Protein AF-A0A965GSY5-F1 (afdb_monomer_lite)

Structure (mmCIF, N/CA/C/O backbone):
data_AF-A0A965GSY5-F1
#
_entry.id   AF-A0A965GSY5-F1
#
loop_
_atom_site.group_PDB
_atom_site.id
_atom_site.type_symbol
_atom_site.label_atom_id
_atom_site.label_alt_id
_atom_site.label_comp_id
_atom_site.label_asym_id
_atom_site.label_entity_id
_atom_site.label_seq_id
_atom_site.pdbx_PDB_ins_code
_atom_site.Cartn_x
_atom_site.Cartn_y
_atom_site.Cartn_z
_atom_site.occupancy
_atom_site.B_iso_or_equiv
_atom_site.auth_seq_id
_atom_site.auth_comp_id
_atom_site.auth_asym_id
_atom_site.auth_atom_id
_atom_site.pdbx_PDB_model_num
ATOM 1 N N . MET A 1 1 ? -12.983 -4.222 7.622 1.00 85.00 1 MET A N 1
ATOM 2 C CA . MET A 1 1 ? -13.126 -3.992 9.078 1.00 85.00 1 MET A CA 1
ATOM 3 C C . MET A 1 1 ? -13.832 -5.185 9.680 1.00 85.00 1 MET A C 1
ATOM 5 O O . MET A 1 1 ? -14.889 -5.547 9.185 1.00 85.00 1 MET A O 1
ATOM 9 N N . ASN A 1 2 ? -13.262 -5.795 10.719 1.00 89.62 2 ASN A N 1
ATOM 10 C CA . ASN A 1 2 ? -13.856 -6.969 11.372 1.00 89.62 2 ASN A CA 1
ATOM 11 C C . ASN A 1 2 ? -14.249 -8.094 10.383 1.00 89.62 2 ASN A C 1
ATOM 13 O O . ASN A 1 2 ? -15.289 -8.724 10.544 1.00 89.62 2 ASN A O 1
ATOM 17 N N . GLY A 1 3 ? -13.448 -8.308 9.330 1.00 91.62 3 GLY A N 1
ATOM 18 C CA . GLY A 1 3 ? -13.709 -9.313 8.293 1.00 91.62 3 GLY A CA 1
ATOM 19 C C . GLY A 1 3 ? -14.702 -8.908 7.196 1.00 91.62 3 GLY A C 1
ATOM 20 O O . GLY A 1 3 ? -14.961 -9.715 6.313 1.00 91.62 3 GLY A O 1
ATOM 21 N N . VAL A 1 4 ? -15.246 -7.686 7.225 1.00 93.00 4 VAL A N 1
ATOM 22 C CA . VAL A 1 4 ? -16.201 -7.176 6.223 1.00 93.00 4 VAL A CA 1
ATOM 23 C C . VAL A 1 4 ? -15.617 -5.982 5.469 1.00 93.00 4 VAL A C 1
ATOM 25 O O . VAL A 1 4 ? -14.992 -5.104 6.075 1.00 93.00 4 VAL A O 1
ATOM 28 N N . ASP A 1 5 ? -15.837 -5.921 4.158 1.00 92.75 5 ASP A N 1
ATOM 29 C CA . ASP A 1 5 ? -15.392 -4.806 3.318 1.00 92.75 5 ASP A CA 1
ATOM 30 C C . ASP A 1 5 ? -16.098 -3.498 3.690 1.00 92.75 5 ASP A C 1
ATOM 32 O O . ASP A 1 5 ? -17.303 -3.459 3.946 1.00 92.75 5 ASP A O 1
ATOM 36 N N . VAL A 1 6 ? -15.338 -2.402 3.727 1.00 91.38 6 VAL A N 1
ATOM 37 C CA . VAL A 1 6 ? -15.888 -1.072 4.009 1.00 91.38 6 VAL A CA 1
ATOM 38 C C . VAL A 1 6 ? -16.242 -0.393 2.678 1.00 91.38 6 VAL A C 1
ATOM 40 O O . VAL A 1 6 ? -15.408 -0.354 1.772 1.00 91.38 6 VAL A O 1
ATOM 43 N N . PRO A 1 7 ? -17.460 0.156 2.512 1.00 92.38 7 PRO A N 1
ATOM 44 C CA . PRO A 1 7 ? -17.818 0.869 1.290 1.00 92.38 7 PRO A CA 1
ATOM 45 C C . PRO A 1 7 ? -16.882 2.051 0.998 1.00 92.38 7 PRO A C 1
ATOM 47 O O . PRO A 1 7 ? -16.433 2.737 1.914 1.00 92.38 7 PRO A O 1
ATOM 50 N N . ALA A 1 8 ? -16.631 2.313 -0.289 1.00 89.06 8 ALA A N 1
ATOM 51 C CA . ALA A 1 8 ? -15.800 3.420 -0.782 1.00 89.06 8 ALA A CA 1
ATOM 52 C C . ALA A 1 8 ? -14.333 3.435 -0.290 1.00 89.06 8 ALA A C 1
ATOM 54 O O . ALA A 1 8 ? -13.683 4.477 -0.329 1.00 89.06 8 ALA A O 1
ATOM 55 N N . THR A 1 9 ? -13.779 2.286 0.118 1.00 90.25 9 THR A N 1
ATOM 56 C CA . THR A 1 9 ? -12.356 2.163 0.499 1.00 90.25 9 THR A CA 1
ATOM 57 C C . THR A 1 9 ? -11.507 1.396 -0.515 1.00 90.25 9 THR A C 1
ATOM 59 O O . THR A 1 9 ? -10.411 0.958 -0.183 1.00 90.25 9 THR A O 1
ATOM 62 N N . ASN A 1 10 ? -11.988 1.218 -1.748 1.00 91.81 10 ASN A N 1
ATOM 63 C CA . ASN A 1 10 ? -11.207 0.611 -2.824 1.00 91.81 10 ASN A CA 1
ATOM 64 C C . ASN A 1 10 ? -10.457 1.693 -3.613 1.00 91.81 10 ASN A C 1
ATOM 66 O O . ASN A 1 10 ? -11.086 2.560 -4.219 1.00 91.81 10 ASN A O 1
ATOM 70 N N . GLY A 1 11 ? -9.125 1.642 -3.594 1.00 89.44 11 GLY A N 1
ATOM 71 C CA . GLY A 1 11 ? -8.256 2.512 -4.380 1.00 89.44 11 GLY A CA 1
ATOM 72 C C . GLY A 1 11 ? -7.532 1.716 -5.461 1.00 89.44 11 GLY A C 1
ATOM 73 O O . G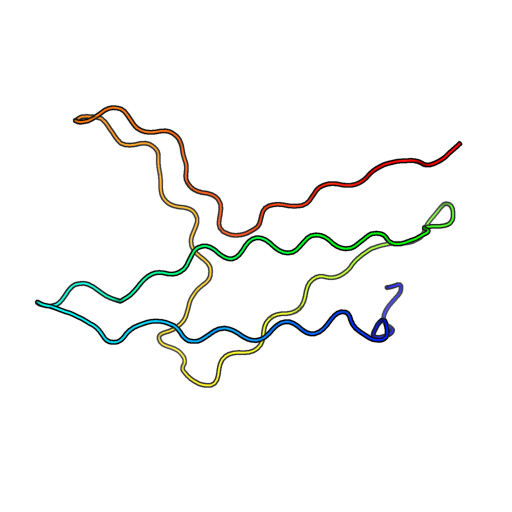LY A 1 11 ? -6.950 0.675 -5.175 1.00 89.44 11 GLY A O 1
ATOM 74 N N . GLN A 1 12 ? -7.538 2.220 -6.695 1.00 91.56 12 GLN A N 1
ATOM 75 C CA . GLN A 1 12 ? -6.829 1.606 -7.818 1.00 91.56 12 GLN A CA 1
ATOM 76 C C . GLN A 1 12 ? -5.705 2.516 -8.303 1.00 91.56 12 GLN A C 1
ATOM 78 O O . GLN A 1 12 ? -5.871 3.731 -8.411 1.00 91.56 12 GLN A O 1
ATOM 83 N N . ILE A 1 13 ? -4.558 1.913 -8.598 1.00 90.00 13 ILE A N 1
ATOM 84 C CA . ILE A 1 13 ? -3.376 2.579 -9.144 1.00 90.00 13 ILE A CA 1
ATOM 85 C C . ILE A 1 13 ? -2.783 1.713 -10.253 1.00 90.00 13 ILE A C 1
ATOM 87 O O . ILE A 1 13 ? -2.950 0.496 -10.263 1.00 90.00 13 ILE A O 1
ATOM 91 N N . THR A 1 14 ? -2.067 2.336 -11.183 1.00 91.06 14 THR A N 1
ATOM 92 C CA . THR A 1 14 ? -1.274 1.629 -12.194 1.00 91.06 14 THR A CA 1
ATOM 93 C C . THR A 1 14 ? 0.203 1.794 -11.870 1.00 91.06 14 THR A C 1
ATOM 95 O O . THR A 1 14 ? 0.674 2.915 -11.678 1.00 91.06 14 THR A O 1
ATOM 98 N N . VAL A 1 15 ? 0.941 0.684 -11.826 1.00 89.19 15 VAL A N 1
ATOM 99 C CA . VAL A 1 15 ? 2.404 0.720 -11.722 1.00 89.19 15 VAL A CA 1
ATOM 100 C C . VAL A 1 15 ? 2.975 1.049 -13.107 1.00 89.19 15 VAL A C 1
ATOM 102 O O . VAL A 1 15 ? 2.615 0.374 -14.074 1.00 89.19 15 VAL A O 1
ATOM 105 N N . PRO A 1 16 ? 3.841 2.071 -13.242 1.00 90.06 16 PRO A N 1
ATOM 106 C CA . PRO A 1 16 ? 4.454 2.406 -14.522 1.00 90.06 16 PRO A CA 1
ATOM 107 C C . PRO A 1 16 ? 5.231 1.229 -15.120 1.00 90.06 16 PRO A C 1
ATOM 109 O O . PRO A 1 16 ? 5.787 0.398 -14.400 1.00 90.06 16 PRO A O 1
ATOM 112 N N . ALA A 1 17 ? 5.323 1.185 -16.449 1.00 90.44 17 ALA A N 1
ATOM 113 C CA . ALA A 1 17 ? 6.154 0.199 -17.127 1.00 90.44 17 ALA A CA 1
ATOM 114 C C . ALA A 1 17 ? 7.637 0.340 -16.732 1.00 90.44 17 ALA A C 1
ATOM 116 O O . ALA A 1 17 ? 8.123 1.426 -16.410 1.00 90.44 17 ALA A O 1
ATOM 117 N N . THR A 1 18 ? 8.363 -0.775 -16.806 1.00 90.19 18 THR A N 1
ATOM 118 C CA . THR A 1 18 ? 9.814 -0.812 -16.578 1.00 90.19 18 THR A CA 1
ATOM 119 C C . THR A 1 18 ? 10.528 0.089 -17.586 1.00 90.19 18 THR A C 1
ATOM 121 O O . THR A 1 18 ? 10.254 0.022 -18.785 1.00 90.19 18 THR A O 1
ATOM 124 N N . ARG A 1 19 ? 11.494 0.890 -17.123 1.00 89.94 19 ARG A N 1
ATOM 125 C CA . ARG A 1 19 ? 12.344 1.722 -17.987 1.00 89.94 19 ARG A CA 1
ATOM 126 C C . ARG A 1 19 ? 13.808 1.408 -17.717 1.00 89.94 19 ARG A C 1
ATOM 128 O O . ARG A 1 19 ? 14.245 1.479 -16.578 1.00 89.94 19 ARG A O 1
ATOM 135 N N . ALA A 1 20 ? 14.568 1.095 -18.770 1.00 92.00 20 ALA A N 1
ATOM 136 C CA . ALA A 1 20 ? 16.001 0.784 -18.675 1.00 92.00 20 ALA A CA 1
ATOM 137 C C . ALA A 1 20 ? 16.322 -0.293 -17.612 1.00 92.00 20 ALA A C 1
ATOM 139 O O . ALA A 1 20 ? 17.222 -0.119 -16.799 1.00 92.00 20 ALA A O 1
ATOM 140 N N . ALA A 1 21 ? 15.545 -1.384 -17.610 1.00 90.94 21 ALA A N 1
ATOM 141 C CA . ALA A 1 21 ? 15.623 -2.485 -16.640 1.00 90.94 21 ALA A CA 1
ATOM 142 C C . ALA A 1 21 ? 15.327 -2.116 -15.170 1.00 90.94 21 ALA A C 1
ATOM 144 O O . ALA A 1 21 ? 15.477 -2.962 -14.293 1.00 90.94 21 ALA A O 1
ATOM 145 N N . ILE A 1 22 ? 14.857 -0.896 -14.893 1.00 90.00 22 ILE A N 1
ATOM 146 C CA . ILE A 1 22 ? 14.400 -0.477 -13.566 1.00 90.00 22 ILE A CA 1
ATOM 147 C C . ILE A 1 22 ? 12.878 -0.661 -13.506 1.00 90.00 22 ILE A C 1
ATOM 149 O O . ILE A 1 22 ? 12.168 -0.011 -14.288 1.00 90.00 22 ILE A O 1
ATOM 153 N N . PRO A 1 23 ? 12.361 -1.545 -12.629 1.00 90.69 23 PRO A N 1
ATOM 154 C CA . PRO A 1 23 ? 10.926 -1.698 -12.433 1.00 90.69 23 PRO A CA 1
ATOM 155 C C . PRO A 1 23 ? 10.277 -0.365 -12.059 1.00 90.69 23 PRO A C 1
ATOM 157 O O . PRO A 1 23 ? 10.844 0.421 -11.298 1.00 90.69 23 PRO A O 1
ATOM 160 N N . GLY A 1 24 ? 9.083 -0.108 -12.590 1.00 91.31 24 GLY A N 1
ATOM 161 C CA . GLY A 1 24 ? 8.297 1.039 -12.156 1.00 91.31 24 GLY A CA 1
ATOM 162 C C . GLY A 1 24 ? 7.938 0.909 -10.678 1.00 91.31 24 GLY A C 1
ATOM 163 O O . GLY A 1 24 ? 7.644 -0.181 -10.191 1.00 91.31 24 GLY A O 1
ATOM 164 N N . ALA A 1 25 ? 7.950 2.032 -9.971 1.00 89.31 25 ALA A N 1
ATOM 165 C CA . ALA A 1 25 ? 7.544 2.111 -8.577 1.00 89.31 25 ALA A CA 1
ATOM 166 C C . ALA A 1 25 ? 6.443 3.159 -8.429 1.00 89.31 25 ALA A C 1
ATOM 168 O O . ALA A 1 25 ? 6.408 4.156 -9.154 1.00 89.31 25 ALA A O 1
ATOM 169 N N . TYR A 1 26 ? 5.545 2.929 -7.478 1.00 87.62 26 TYR A N 1
ATOM 170 C CA . TYR A 1 26 ? 4.502 3.872 -7.115 1.00 87.62 26 TYR A CA 1
ATOM 171 C C . TYR A 1 26 ? 4.350 3.871 -5.598 1.00 87.62 26 TYR A C 1
ATOM 173 O O . TYR A 1 26 ? 4.220 2.809 -4.994 1.00 87.62 26 TYR A O 1
ATOM 181 N N . LEU A 1 27 ? 4.363 5.056 -4.990 1.00 84.62 27 LEU A N 1
ATOM 182 C CA . LEU A 1 27 ? 4.066 5.222 -3.572 1.00 84.62 27 LEU A CA 1
ATOM 183 C C . LEU A 1 27 ? 2.655 5.785 -3.448 1.00 84.62 27 LEU A C 1
ATOM 185 O O . LEU A 1 27 ? 2.432 6.978 -3.649 1.00 84.62 27 LEU A O 1
ATOM 189 N N . ALA A 1 28 ? 1.698 4.915 -3.145 1.00 80.75 28 ALA A N 1
ATOM 190 C CA . ALA A 1 28 ? 0.338 5.350 -2.886 1.00 80.75 28 ALA A CA 1
ATOM 191 C C . ALA A 1 28 ? 0.202 5.884 -1.460 1.00 80.75 28 ALA A C 1
ATOM 193 O O . ALA A 1 28 ? 0.688 5.282 -0.504 1.00 80.75 28 ALA A O 1
ATOM 194 N N . ALA A 1 29 ? -0.517 6.995 -1.326 1.00 79.69 29 ALA A N 1
ATOM 195 C CA . ALA A 1 29 ? -0.956 7.523 -0.046 1.00 79.69 29 ALA A CA 1
ATOM 196 C C . ALA A 1 29 ? -2.486 7.535 -0.031 1.00 79.69 29 ALA A C 1
ATOM 198 O O . ALA A 1 29 ? -3.117 8.361 -0.693 1.00 79.69 29 ALA A O 1
ATOM 199 N N . TRP A 1 30 ? -3.084 6.612 0.720 1.00 79.94 30 TRP A N 1
ATOM 200 C CA . TRP A 1 30 ? -4.529 6.557 0.918 1.00 79.94 30 TRP A CA 1
ATOM 201 C C . TRP A 1 30 ? -4.868 6.957 2.347 1.00 79.94 30 TRP A C 1
ATOM 203 O O . TRP A 1 30 ? -4.341 6.393 3.303 1.00 79.94 30 TRP A O 1
ATOM 213 N N . ASN A 1 31 ? -5.764 7.932 2.490 1.00 82.12 31 ASN A N 1
ATOM 214 C CA . ASN A 1 31 ? -6.245 8.388 3.787 1.00 82.12 31 ASN A CA 1
ATOM 215 C C . ASN A 1 31 ? -7.713 7.990 3.933 1.00 82.12 31 ASN A C 1
ATOM 217 O O . ASN A 1 31 ? -8.571 8.515 3.225 1.00 82.12 31 ASN A O 1
ATOM 221 N N . TYR A 1 32 ? -7.995 7.077 4.862 1.00 81.50 32 TYR A N 1
ATOM 222 C CA . TYR A 1 32 ? -9.352 6.652 5.192 1.00 81.50 32 TYR A CA 1
ATOM 223 C C . TYR A 1 32 ? -9.695 7.093 6.613 1.00 81.50 32 TYR A C 1
ATOM 225 O O . TYR A 1 32 ? -8.993 6.756 7.564 1.00 81.50 32 TYR A O 1
ATOM 233 N N . MET A 1 33 ? -10.793 7.830 6.767 1.00 80.81 33 MET A N 1
ATOM 234 C CA . MET A 1 33 ? -11.334 8.185 8.078 1.00 80.81 33 MET A CA 1
ATOM 235 C C . MET A 1 33 ? -12.433 7.193 8.454 1.00 80.81 33 MET A C 1
ATOM 237 O O . MET A 1 33 ? -13.556 7.283 7.963 1.00 80.81 33 MET A O 1
ATOM 241 N N . LEU A 1 34 ? -12.096 6.235 9.318 1.00 81.44 34 LEU A N 1
ATOM 242 C CA . LEU A 1 34 ? -13.002 5.183 9.779 1.00 81.44 34 LEU A CA 1
ATOM 243 C C . LEU A 1 34 ? -13.291 5.349 11.274 1.00 81.44 34 LEU A C 1
ATOM 245 O O . LEU A 1 34 ? -12.387 5.627 12.059 1.00 81.44 34 LEU A O 1
ATOM 249 N N . ARG A 1 35 ? -14.550 5.151 11.683 1.00 80.88 35 ARG A N 1
ATOM 250 C CA . ARG A 1 35 ? -14.924 5.089 13.103 1.00 80.88 35 ARG A CA 1
ATOM 251 C C . ARG A 1 35 ? -14.758 3.660 13.602 1.00 80.88 35 ARG A C 1
ATOM 253 O O . ARG A 1 35 ? -15.373 2.750 13.056 1.00 80.88 35 ARG A O 1
ATOM 260 N N . LEU A 1 36 ? -13.950 3.483 14.642 1.00 80.88 36 LEU A N 1
ATOM 261 C CA . LEU A 1 36 ? -13.673 2.182 15.246 1.00 80.88 36 LEU A CA 1
ATOM 262 C C . LEU A 1 36 ? -14.275 2.123 16.651 1.00 80.88 36 LEU A C 1
ATOM 264 O O . LEU A 1 36 ? -14.127 3.063 17.430 1.00 80.88 36 LEU A O 1
ATOM 268 N N . SER A 1 37 ? -14.930 1.012 16.982 1.00 83.69 37 SER A N 1
ATOM 269 C CA . SER A 1 37 ? -15.290 0.680 18.363 1.00 83.69 37 SER A CA 1
ATOM 270 C C . SER A 1 37 ? -14.143 -0.059 19.056 1.00 83.69 37 SER A C 1
ATOM 272 O O . SER A 1 37 ? -13.273 -0.641 18.400 1.00 83.69 37 SER A O 1
ATOM 274 N N . ALA A 1 38 ? -14.147 -0.068 20.392 1.00 84.19 38 ALA A N 1
ATOM 275 C CA . ALA A 1 38 ? -13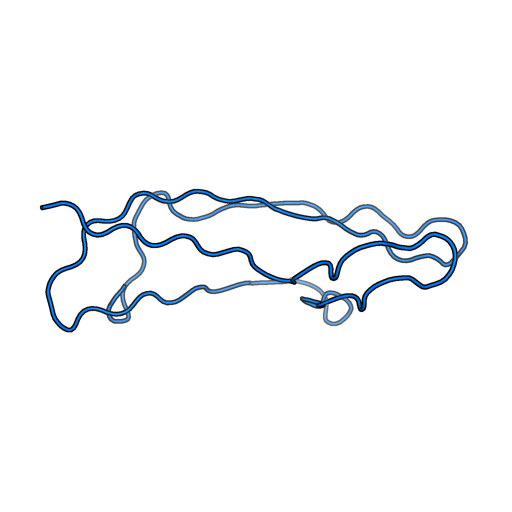.195 -0.858 21.167 1.00 84.19 38 ALA A CA 1
ATOM 276 C C . ALA A 1 38 ? -13.242 -2.339 20.744 1.00 84.19 38 ALA A C 1
ATOM 278 O O . ALA A 1 38 ? -14.319 -2.915 20.596 1.00 84.19 38 ALA A O 1
ATOM 279 N N . GLY A 1 39 ? -12.067 -2.936 20.526 1.00 85.38 39 GLY A N 1
ATOM 280 C CA . GLY A 1 39 ? -11.930 -4.318 20.052 1.00 85.38 39 GLY A CA 1
ATOM 281 C C . GLY A 1 39 ? -12.066 -4.510 18.536 1.00 85.38 39 GLY A C 1
ATOM 282 O O . GLY A 1 39 ? -11.874 -5.625 18.061 1.00 85.38 39 GLY A O 1
ATOM 283 N N . SER A 1 40 ? -12.356 -3.456 17.763 1.00 86.44 40 SER A N 1
ATOM 284 C CA . SER A 1 40 ? -12.344 -3.539 16.298 1.00 86.44 40 SER A CA 1
ATOM 285 C C . SER A 1 40 ? -10.926 -3.598 15.736 1.00 86.44 40 SER A C 1
ATOM 287 O O . SER A 1 40 ? -9.998 -3.005 16.287 1.00 86.44 40 SER A O 1
ATOM 289 N N . TYR A 1 41 ? -10.779 -4.244 14.581 1.00 87.88 41 TYR A N 1
ATOM 290 C CA . TYR A 1 41 ? -9.531 -4.275 13.825 1.00 87.88 41 TYR A CA 1
ATOM 291 C C . TYR A 1 41 ? -9.732 -3.843 12.366 1.00 87.88 41 TYR A C 1
ATOM 293 O O . TYR A 1 41 ? -10.782 -4.053 11.742 1.00 87.88 41 TYR A 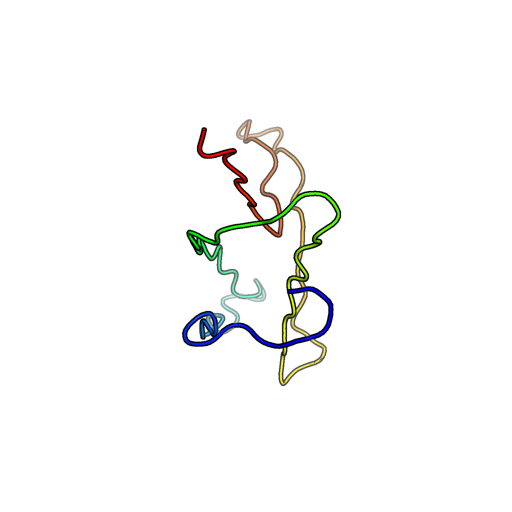O 1
ATOM 301 N N . ILE A 1 42 ? -8.684 -3.231 11.814 1.00 87.94 42 ILE A N 1
ATOM 302 C CA . ILE A 1 42 ? -8.596 -2.862 10.401 1.00 87.94 42 ILE A CA 1
ATOM 303 C C . ILE A 1 42 ? -7.797 -3.939 9.669 1.00 87.94 42 ILE A C 1
ATOM 305 O O . ILE A 1 42 ? -6.796 -4.440 10.172 1.00 87.94 42 ILE A O 1
ATOM 309 N N . GLN A 1 43 ? -8.245 -4.268 8.462 1.00 88.75 43 GLN A N 1
ATOM 310 C CA . GLN A 1 43 ? -7.499 -5.072 7.503 1.00 88.75 43 GLN A CA 1
ATOM 311 C C . GLN A 1 43 ? -7.240 -4.208 6.281 1.00 88.75 43 GLN A C 1
ATOM 313 O O . GLN A 1 43 ? -8.161 -3.559 5.784 1.00 88.75 43 GLN A O 1
ATOM 318 N N . PHE A 1 44 ? -5.998 -4.220 5.813 1.00 87.25 44 PHE A N 1
ATOM 319 C CA . PHE A 1 44 ? -5.637 -3.696 4.508 1.00 87.25 44 PHE A CA 1
ATOM 320 C C . PHE A 1 44 ? -5.454 -4.883 3.568 1.00 87.25 44 PHE A C 1
ATOM 322 O O . PHE A 1 44 ? -4.693 -5.799 3.881 1.00 87.25 44 PHE A O 1
ATOM 329 N N . LEU A 1 45 ? -6.169 -4.880 2.447 1.00 89.75 45 LEU A N 1
ATOM 330 C CA . LEU A 1 45 ? -6.043 -5.900 1.414 1.00 89.75 45 LEU A CA 1
ATOM 331 C C . LEU A 1 45 ? -5.470 -5.254 0.158 1.00 89.75 45 LEU A C 1
ATOM 333 O O . LEU A 1 45 ? -5.817 -4.123 -0.177 1.00 89.75 45 LEU A O 1
ATOM 337 N N . TRP A 1 46 ? -4.612 -5.989 -0.542 1.00 89.00 46 TRP A N 1
ATOM 338 C CA . TRP A 1 46 ? -4.153 -5.619 -1.872 1.00 89.00 46 TRP A CA 1
ATOM 339 C C . TRP A 1 46 ? -4.471 -6.747 -2.846 1.00 89.00 46 TRP A C 1
ATOM 341 O O . TRP A 1 46 ? -4.449 -7.925 -2.485 1.00 89.00 46 TRP A O 1
ATOM 351 N N . GLN A 1 47 ? -4.720 -6.385 -4.098 1.00 92.56 47 GLN A N 1
ATOM 352 C CA . GLN A 1 47 ? -4.844 -7.324 -5.200 1.00 92.56 47 GLN A CA 1
ATOM 353 C C . GLN A 1 47 ? -3.942 -6.854 -6.334 1.00 92.56 47 GLN A C 1
ATOM 355 O O . GLN A 1 47 ? -3.822 -5.661 -6.603 1.00 92.56 47 GLN A O 1
ATOM 360 N N . VAL A 1 48 ? -3.268 -7.812 -6.957 1.00 93.06 48 VAL A N 1
ATOM 361 C CA . VAL A 1 48 ? -2.415 -7.595 -8.122 1.00 93.06 48 VAL A CA 1
ATOM 362 C C . VAL A 1 48 ? -2.729 -8.671 -9.149 1.00 93.06 48 VAL A C 1
ATOM 364 O O . VAL A 1 48 ? -3.104 -9.787 -8.790 1.00 93.06 48 VAL A O 1
ATOM 367 N N . GLU A 1 49 ? -2.611 -8.335 -10.427 1.0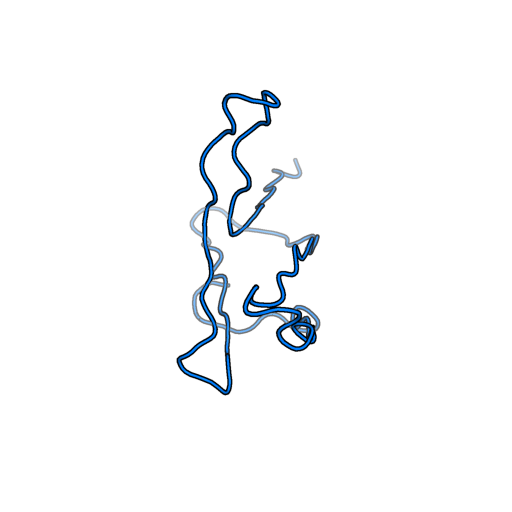0 92.38 49 GLU A N 1
ATOM 368 C CA . GLU A 1 49 ? -2.850 -9.281 -11.529 1.00 92.38 49 GLU A CA 1
ATOM 369 C C . GLU A 1 49 ? -1.560 -9.968 -11.998 1.00 92.38 49 GLU A C 1
ATOM 371 O O . GLU A 1 49 ? -1.594 -10.896 -12.800 1.00 92.38 49 GLU A O 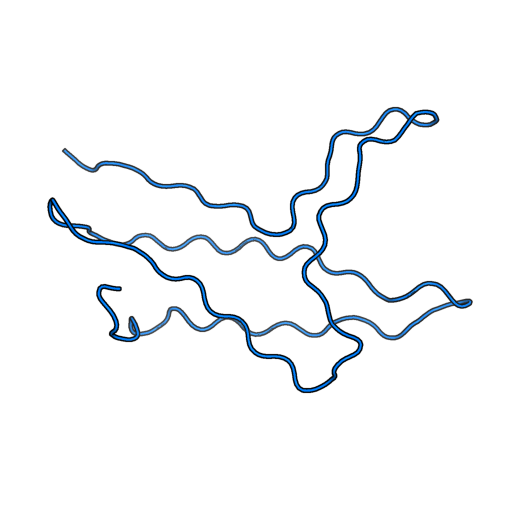1
ATOM 376 N N . SER A 1 50 ? -0.408 -9.526 -11.489 1.00 91.69 50 SER A N 1
ATOM 377 C CA . SER A 1 50 ? 0.906 -10.059 -11.832 1.00 91.69 50 SER A CA 1
ATOM 378 C C . SER A 1 50 ? 1.695 -10.402 -10.577 1.00 91.69 50 SER A C 1
ATOM 380 O O . SER A 1 50 ? 1.777 -9.610 -9.639 1.00 91.69 50 SER A O 1
ATOM 382 N N . VAL A 1 51 ? 2.352 -11.561 -10.603 1.00 90.62 51 VAL A N 1
ATOM 383 C CA . VAL A 1 51 ? 3.265 -12.024 -9.545 1.00 90.62 51 VAL A CA 1
ATOM 384 C C . VAL A 1 51 ? 4.546 -11.189 -9.443 1.00 90.62 51 VAL A C 1
ATOM 386 O O . VAL A 1 51 ? 5.280 -11.311 -8.469 1.00 90.62 51 VAL A O 1
ATOM 389 N N . GLY A 1 52 ? 4.828 -10.339 -10.437 1.00 90.38 52 GLY A N 1
ATOM 390 C CA . GLY A 1 52 ? 5.959 -9.409 -10.407 1.00 90.38 52 GLY A CA 1
ATOM 391 C C . GLY A 1 52 ? 5.714 -8.162 -9.554 1.00 90.38 52 GLY A C 1
ATOM 392 O O . GLY A 1 52 ? 6.641 -7.386 -9.334 1.00 90.38 52 GLY A O 1
ATOM 393 N N . VAL A 1 53 ? 4.483 -7.947 -9.080 1.00 91.44 53 VAL A N 1
ATOM 394 C CA . VAL A 1 53 ? 4.147 -6.807 -8.223 1.00 91.44 53 VAL A CA 1
ATOM 395 C C . VAL A 1 53 ? 4.321 -7.204 -6.763 1.00 91.44 53 VAL A C 1
ATOM 397 O O . VAL A 1 53 ? 3.805 -8.224 -6.312 1.00 91.44 53 VAL A O 1
ATOM 400 N N . SER A 1 54 ? 5.035 -6.371 -6.009 1.00 91.31 54 SER A N 1
ATOM 401 C CA . SER A 1 54 ? 5.249 -6.569 -4.578 1.00 91.31 54 SER A CA 1
ATOM 402 C C . SER A 1 54 ? 5.126 -5.254 -3.818 1.00 91.31 54 SER A C 1
ATOM 404 O O . SER A 1 54 ? 5.414 -4.181 -4.348 1.00 91.31 54 SER A O 1
ATOM 406 N N . LEU A 1 55 ? 4.700 -5.348 -2.560 1.00 90.62 55 LEU A N 1
ATOM 407 C CA . LEU A 1 55 ? 4.804 -4.256 -1.603 1.00 90.62 55 LEU A CA 1
ATOM 408 C C . LEU A 1 55 ? 6.166 -4.329 -0.920 1.00 90.62 55 LEU A C 1
ATOM 410 O O . LEU A 1 55 ? 6.459 -5.289 -0.209 1.00 90.62 55 LEU A O 1
ATOM 414 N N . GLN A 1 56 ? 7.000 -3.317 -1.144 1.00 91.00 56 GLN A N 1
ATOM 415 C CA . GLN A 1 56 ? 8.382 -3.298 -0.673 1.00 91.00 56 GLN A CA 1
ATOM 416 C C . GLN A 1 56 ? 8.619 -2.139 0.288 1.00 91.00 56 GLN A C 1
ATOM 418 O O . GLN A 1 56 ? 8.177 -1.019 0.043 1.00 91.00 56 GLN A O 1
ATOM 423 N N . THR A 1 57 ? 9.354 -2.415 1.362 1.00 91.56 57 THR A N 1
ATOM 424 C CA . THR A 1 57 ? 9.982 -1.375 2.176 1.00 91.56 57 THR A CA 1
ATOM 425 C C . THR A 1 57 ? 11.411 -1.212 1.680 1.00 91.56 57 THR A C 1
ATOM 427 O O . THR A 1 57 ? 12.194 -2.159 1.741 1.00 91.56 57 THR A O 1
ATOM 430 N N . LEU A 1 58 ? 11.750 -0.027 1.177 1.00 91.81 58 LEU A N 1
ATOM 431 C CA . LEU A 1 58 ? 13.099 0.273 0.709 1.00 91.81 58 LEU A CA 1
ATOM 432 C C . LEU A 1 58 ? 13.943 0.801 1.876 1.00 91.81 58 LEU A C 1
ATOM 434 O O . LEU A 1 58 ? 13.473 1.675 2.615 1.00 91.81 58 LEU A O 1
ATOM 438 N N . PRO A 1 59 ? 15.176 0.298 2.060 1.00 94.38 59 PRO A N 1
ATOM 439 C CA . PRO A 1 59 ? 16.051 0.759 3.129 1.00 94.38 59 PRO A CA 1
ATOM 440 C C . PRO A 1 59 ? 16.465 2.221 2.925 1.00 94.38 59 PRO A C 1
ATOM 442 O O . PRO A 1 59 ? 16.410 2.756 1.818 1.00 94.38 59 PRO A O 1
ATOM 445 N N . ALA A 1 60 ? 16.911 2.853 4.010 1.00 96.94 60 ALA A N 1
ATOM 446 C CA . ALA A 1 60 ? 17.533 4.170 3.959 1.00 96.94 60 ALA A CA 1
ATOM 447 C C . ALA A 1 60 ? 18.775 4.158 3.048 1.00 96.94 60 ALA A C 1
ATOM 449 O O . ALA A 1 60 ? 19.566 3.212 3.077 1.00 96.94 60 ALA A O 1
ATOM 450 N N . GLY A 1 61 ? 18.949 5.212 2.252 1.00 95.62 61 GLY A N 1
ATOM 451 C CA . GLY A 1 61 ? 20.137 5.416 1.428 1.00 95.62 61 GLY A CA 1
ATOM 452 C C . GLY A 1 61 ? 21.316 5.942 2.245 1.00 95.62 61 GLY A C 1
ATOM 453 O O . GLY A 1 61 ? 21.134 6.589 3.277 1.00 95.62 61 GLY A O 1
ATOM 454 N N . SER A 1 62 ? 22.533 5.679 1.770 1.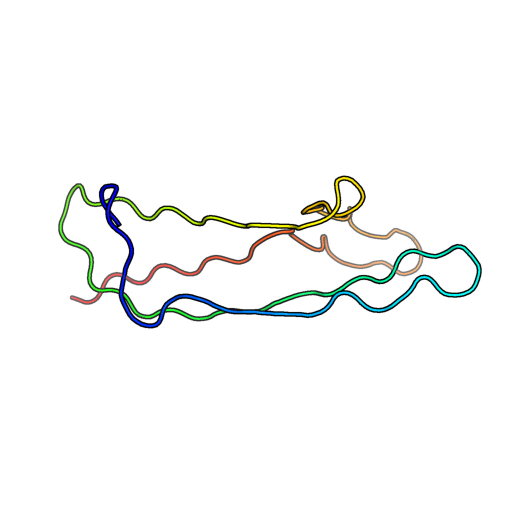00 95.12 62 SER A N 1
ATOM 455 C CA . SER A 1 62 ? 23.777 6.192 2.360 1.00 95.12 62 SER A CA 1
ATOM 456 C C . SER A 1 62 ? 24.383 7.356 1.568 1.00 95.12 62 SER A C 1
ATOM 458 O O . SER A 1 62 ? 24.905 8.288 2.176 1.00 95.12 62 SER A O 1
ATOM 460 N N . THR A 1 63 ? 24.276 7.344 0.232 1.00 91.75 63 THR A N 1
ATOM 461 C CA . THR A 1 63 ? 24.826 8.389 -0.650 1.00 91.75 63 THR A CA 1
ATOM 462 C C . THR A 1 63 ? 23.940 8.579 -1.895 1.00 91.75 63 THR A C 1
ATOM 464 O O . THR A 1 63 ? 24.168 7.917 -2.908 1.00 91.75 63 THR A O 1
ATOM 467 N N . PRO A 1 64 ? 22.930 9.467 -1.875 1.00 90.38 64 PRO A N 1
ATOM 468 C CA . PRO A 1 64 ? 22.585 10.406 -0.807 1.00 90.38 64 PRO A CA 1
ATOM 469 C C . PRO A 1 64 ? 21.973 9.722 0.422 1.00 90.38 64 PRO A C 1
ATOM 471 O O . PRO A 1 64 ? 21.403 8.636 0.325 1.00 90.38 64 PRO A O 1
ATOM 474 N N . VAL A 1 65 ? 22.063 10.390 1.575 1.00 95.81 65 VAL A N 1
ATOM 475 C CA . VAL A 1 65 ? 21.338 9.972 2.781 1.00 95.81 65 VAL A CA 1
ATOM 476 C C . VAL A 1 65 ? 19.847 10.203 2.550 1.00 95.81 65 VAL A C 1
ATOM 478 O O . VAL A 1 65 ? 19.414 11.341 2.366 1.00 95.81 65 VAL A O 1
ATOM 481 N N . THR A 1 66 ? 19.063 9.129 2.560 1.00 95.38 66 THR A N 1
ATOM 482 C CA . THR A 1 66 ? 17.600 9.180 2.429 1.00 95.38 66 THR A CA 1
ATOM 483 C C . THR A 1 66 ? 16.942 8.334 3.515 1.00 95.38 66 THR A C 1
ATOM 485 O O . THR A 1 66 ? 17.518 7.331 3.934 1.00 95.38 66 THR A O 1
ATOM 488 N N . PRO A 1 67 ? 15.747 8.706 4.000 1.00 94.88 67 PRO A N 1
ATOM 489 C CA . PRO A 1 67 ? 15.017 7.883 4.957 1.00 94.88 67 PRO A CA 1
ATOM 490 C C . PRO A 1 67 ? 14.469 6.601 4.307 1.00 94.88 67 PRO A C 1
ATOM 492 O O . PRO A 1 67 ? 14.346 6.501 3.086 1.00 94.88 67 PRO A O 1
ATOM 495 N N . VAL A 1 68 ? 14.101 5.631 5.148 1.00 94.19 68 VAL A N 1
ATOM 496 C CA . VAL A 1 68 ? 13.367 4.420 4.740 1.00 94.19 68 VAL A CA 1
ATOM 497 C C . VAL A 1 68 ? 12.079 4.808 4.015 1.00 94.19 68 VAL A C 1
ATOM 499 O O . VAL A 1 68 ? 11.349 5.687 4.473 1.00 94.19 68 VAL A O 1
ATOM 502 N N . SER A 1 69 ? 11.772 4.112 2.919 1.00 91.50 69 SER A N 1
ATOM 503 C CA . SER A 1 69 ? 10.484 4.237 2.229 1.00 91.50 69 SER A CA 1
ATOM 504 C C . SER A 1 69 ? 9.607 3.031 2.585 1.00 91.50 69 SER A C 1
ATOM 506 O O . SER A 1 69 ? 9.914 1.927 2.134 1.00 91.50 69 SER A O 1
ATOM 508 N N . PRO A 1 70 ? 8.564 3.186 3.422 1.00 88.69 70 PRO A N 1
ATOM 509 C CA . PRO A 1 70 ? 7.696 2.078 3.816 1.00 88.69 70 PRO A CA 1
ATOM 510 C C . PRO A 1 70 ? 6.778 1.640 2.669 1.00 88.69 70 PRO A C 1
ATOM 512 O O . PRO A 1 70 ? 6.406 2.447 1.819 1.00 88.69 70 PRO A O 1
ATOM 515 N N . SER A 1 71 ? 6.355 0.376 2.691 1.00 87.06 71 SER A N 1
ATOM 516 C CA . SER A 1 71 ? 5.382 -0.155 1.729 1.00 87.06 71 SER A CA 1
ATOM 517 C C . SER A 1 71 ? 3.953 0.355 1.944 1.00 87.06 71 SER A C 1
ATOM 519 O O . SER A 1 71 ? 3.197 0.500 0.986 1.00 87.06 71 SER A O 1
ATOM 521 N N . ILE A 1 72 ? 3.571 0.598 3.201 1.00 83.56 72 ILE A N 1
ATOM 522 C CA . ILE A 1 72 ? 2.252 1.089 3.612 1.00 83.56 72 ILE A CA 1
ATOM 523 C C . ILE A 1 72 ? 2.450 2.124 4.718 1.00 83.56 72 ILE A C 1
ATOM 525 O O . ILE A 1 72 ? 3.181 1.885 5.680 1.00 83.56 72 ILE A O 1
ATOM 529 N N . ILE A 1 73 ? 1.755 3.254 4.601 1.00 81.44 73 ILE A N 1
ATOM 530 C CA . ILE A 1 73 ? 1.642 4.259 5.660 1.00 81.44 73 ILE A CA 1
ATOM 531 C C . ILE A 1 73 ? 0.211 4.203 6.187 1.00 81.44 73 ILE A C 1
ATOM 533 O O . ILE A 1 73 ? -0.738 4.374 5.425 1.00 81.44 73 ILE A O 1
ATOM 537 N N . ALA A 1 74 ? 0.060 3.952 7.486 1.00 77.44 74 ALA A N 1
ATOM 538 C CA . ALA A 1 74 ? -1.233 3.912 8.153 1.00 77.44 74 ALA A CA 1
ATOM 539 C C . ALA A 1 74 ? -1.261 4.920 9.300 1.00 77.44 74 ALA A C 1
ATOM 541 O O . ALA A 1 74 ? -0.365 4.937 10.145 1.00 77.44 74 ALA A O 1
ATOM 542 N N . THR A 1 75 ? -2.325 5.717 9.347 1.00 76.44 75 THR A N 1
ATOM 543 C CA . THR A 1 75 ? -2.551 6.693 10.412 1.00 76.44 75 THR A CA 1
ATOM 544 C C . THR A 1 75 ? -3.891 6.402 11.069 1.00 76.44 75 THR A C 1
ATOM 546 O O . THR A 1 75 ? -4.925 6.405 10.403 1.00 76.44 75 THR A O 1
ATOM 549 N N . VAL A 1 76 ? -3.880 6.138 12.376 1.00 74.31 76 VAL A N 1
ATOM 550 C CA . VAL A 1 76 ? -5.083 5.842 13.161 1.00 74.31 76 VAL A CA 1
ATOM 551 C C . VAL A 1 76 ? -5.256 6.933 14.204 1.00 74.31 76 VAL A C 1
ATOM 553 O O . VAL A 1 76 ? -4.359 7.172 15.009 1.00 74.31 76 VAL A O 1
ATOM 556 N N . PHE A 1 77 ? -6.419 7.579 14.198 1.00 68.50 77 PHE A N 1
ATOM 557 C CA . PHE A 1 77 ? -6.767 8.599 15.180 1.00 68.50 77 PHE A CA 1
ATOM 558 C C . PHE A 1 77 ? -7.939 8.123 16.033 1.00 68.50 77 PHE A C 1
ATOM 560 O O . PHE A 1 77 ? -8.959 7.672 15.511 1.00 68.50 77 PHE A O 1
ATOM 567 N N . LEU A 1 78 ? -7.801 8.257 17.351 1.00 67.31 78 LEU A N 1
ATOM 568 C CA . LEU A 1 78 ? -8.922 8.143 18.274 1.00 67.31 78 LEU A CA 1
ATOM 569 C C . LEU A 1 78 ? -9.714 9.453 18.224 1.00 67.31 78 LEU A C 1
ATOM 571 O O . LEU A 1 78 ? -9.167 10.512 18.527 1.00 67.31 78 LEU A O 1
ATOM 575 N N . VAL A 1 79 ? -10.995 9.386 17.869 1.00 62.12 79 VAL A N 1
ATOM 576 C CA . VAL A 1 79 ? -11.914 10.519 18.039 1.00 62.12 79 VAL A CA 1
ATOM 577 C C . VAL A 1 79 ? -12.585 10.354 19.400 1.00 62.12 79 VAL A C 1
ATOM 579 O O . VAL A 1 79 ? -13.196 9.315 19.648 1.00 62.12 79 VAL A O 1
ATOM 582 N N . ARG A 1 80 ? -12.402 11.338 20.284 1.00 63.88 80 ARG A N 1
ATOM 583 C CA . ARG A 1 80 ? -13.015 11.389 21.618 1.00 63.88 80 ARG A CA 1
ATOM 584 C C . ARG A 1 80 ? -14.361 12.100 21.568 1.00 63.88 80 ARG A C 1
ATOM 586 O O . ARG A 1 80 ? -14.447 13.106 20.831 1.00 63.88 80 ARG A O 1
#

pLDDT: mean 87.48, std 6.98, range [62.12, 96.94]

Foldseek 3Di:
DQPDDDPPQDDDDDFDPDDPNRGGDDDDDDDDDDDDDPPDDDDDDDDDPDPPDDQDWAPADDVVGGHIDGSDDDDDDDDD

Radius of gyration: 16.2 Å; chains: 1; bounding box: 43×23×40 Å

Secondary structure (DSSP, 8-state):
-TTSPPTT------PPPPBTTBPP-------------TT---------SSTT----PBPPEETTEE--B-S---------

Sequence (80 aa):
MNGVDVPATNGQITVPATRAAIPGAYLAAWNYMLRLSAGSYIQFLWQVESVGVSLQTLPAGSTPVTPVSPSIIATVFLVR